Protein AF-A0A1X1TWX8-F1 (afdb_monomer)

Foldseek 3Di:
DDDDDDDDDDKDKDQAQAKDWDADPVGDIDIDHGRWMWIDDPNDIDTDHNVRCVVPDDDPDD

Radius of gyration: 13.65 Å; Cα contacts (8 Å, |Δi|>4): 79; chains: 1; bounding box: 35×21×48 Å

Structure (mmCIF, N/CA/C/O backbone):
data_AF-A0A1X1TWX8-F1
#
_entry.id   AF-A0A1X1TWX8-F1
#
loop_
_atom_site.group_PDB
_atom_site.id
_atom_site.type_symbol
_atom_site.label_atom_id
_atom_site.label_alt_id
_atom_site.label_comp_id
_atom_site.label_asym_id
_atom_site.label_entity_id
_atom_site.label_seq_id
_atom_site.pdbx_PDB_ins_code
_atom_site.Cartn_x
_atom_site.Cartn_y
_atom_site.Cartn_z
_atom_site.occupancy
_atom_site.B_iso_or_equiv
_atom_site.auth_seq_id
_atom_site.auth_comp_id
_atom_site.aut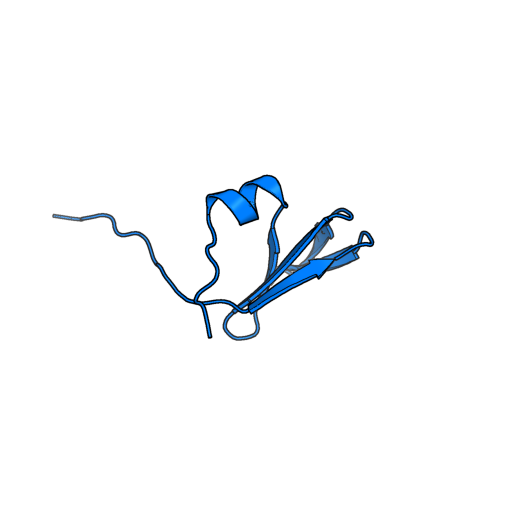h_asym_id
_atom_site.auth_atom_id
_atom_site.pdbx_PDB_model_num
ATOM 1 N N . MET A 1 1 ? 1.628 -5.607 33.735 1.00 79.00 1 MET A N 1
ATOM 2 C CA . MET A 1 1 ? 1.267 -6.760 32.880 1.00 79.00 1 MET A CA 1
ATOM 3 C C . MET A 1 1 ? 1.088 -6.215 31.472 1.00 79.00 1 MET A C 1
ATOM 5 O O . MET A 1 1 ? 0.456 -5.173 31.349 1.00 79.00 1 MET A O 1
ATOM 9 N N . TRP A 1 2 ? 1.709 -6.816 30.459 1.00 87.94 2 TRP A N 1
ATOM 10 C CA . TRP A 1 2 ? 1.652 -6.317 29.077 1.00 87.94 2 TRP A CA 1
ATOM 11 C C . TRP A 1 2 ? 0.437 -6.896 28.339 1.00 87.94 2 TRP A C 1
ATOM 13 O O . TRP A 1 2 ? 0.040 -8.023 28.626 1.00 87.94 2 TRP A O 1
ATOM 23 N N . GLN A 1 3 ? -0.146 -6.125 27.416 1.00 93.81 3 GLN A N 1
ATOM 24 C CA . GLN A 1 3 ? -1.268 -6.530 26.558 1.00 93.81 3 GLN A CA 1
ATOM 25 C C . GLN A 1 3 ? -0.950 -6.210 25.094 1.00 93.81 3 GLN A C 1
ATOM 27 O O . GLN A 1 3 ? -0.221 -5.255 24.816 1.00 93.81 3 GLN A O 1
ATOM 32 N N . THR A 1 4 ? -1.507 -6.997 24.175 1.00 93.88 4 THR A N 1
ATOM 33 C CA . THR A 1 4 ? -1.312 -6.849 22.728 1.00 93.88 4 THR A CA 1
ATOM 34 C C . THR A 1 4 ? -2.511 -6.154 22.102 1.00 93.88 4 THR A C 1
ATOM 36 O O . THR A 1 4 ? -3.654 -6.477 22.415 1.00 93.88 4 THR A O 1
ATOM 39 N N . PHE A 1 5 ? -2.237 -5.234 21.182 1.00 91.00 5 PHE A N 1
ATOM 40 C CA . PHE A 1 5 ? -3.244 -4.508 20.420 1.00 91.00 5 PHE A CA 1
ATOM 41 C C . PHE A 1 5 ? -2.888 -4.540 18.934 1.00 91.00 5 PHE A C 1
ATOM 43 O O . PHE A 1 5 ? -1.708 -4.563 18.580 1.00 91.00 5 PHE A O 1
ATOM 50 N N . THR A 1 6 ? -3.908 -4.501 18.079 1.00 89.81 6 THR A N 1
ATOM 51 C CA . THR A 1 6 ? -3.758 -4.364 16.625 1.00 89.81 6 THR A CA 1
ATOM 52 C C . THR A 1 6 ? -4.081 -2.928 16.232 1.00 89.81 6 THR A C 1
ATOM 54 O O . THR A 1 6 ? -5.134 -2.409 16.605 1.00 89.81 6 THR A O 1
ATOM 57 N N . ARG A 1 7 ? -3.186 -2.278 15.482 1.00 89.75 7 ARG A N 1
ATOM 58 C CA . ARG A 1 7 ? -3.466 -0.964 14.890 1.00 89.75 7 ARG A CA 1
ATOM 59 C C . ARG A 1 7 ? -4.474 -1.133 13.754 1.00 89.75 7 ARG A C 1
ATOM 61 O O . ARG A 1 7 ? -4.306 -2.008 12.911 1.00 89.75 7 ARG A O 1
ATOM 68 N N . VAL A 1 8 ? -5.477 -0.265 13.726 1.00 90.31 8 VAL A N 1
ATOM 69 C CA . VAL A 1 8 ? -6.399 -0.090 12.597 1.00 90.31 8 VAL A CA 1
ATOM 70 C C . VAL A 1 8 ? -6.329 1.361 12.127 1.00 90.31 8 VAL A C 1
ATOM 72 O O . VAL A 1 8 ? -6.016 2.250 12.923 1.00 90.31 8 VAL A O 1
ATOM 75 N N . GLY A 1 9 ? -6.586 1.601 10.846 1.00 93.00 9 GLY A N 1
ATOM 76 C CA . GLY A 1 9 ? -6.526 2.927 10.235 1.00 93.00 9 GLY A CA 1
ATOM 77 C C . GLY A 1 9 ? -7.037 2.906 8.797 1.00 93.00 9 GLY A C 1
ATOM 78 O O . GLY A 1 9 ? -7.263 1.833 8.236 1.00 93.00 9 GLY A O 1
ATOM 79 N N . THR A 1 10 ? -7.219 4.092 8.224 1.00 95.38 10 THR A N 1
ATOM 80 C CA . THR A 1 10 ? -7.641 4.273 6.830 1.00 95.38 10 THR A CA 1
ATOM 81 C C . THR A 1 10 ? -6.427 4.573 5.964 1.00 95.38 10 THR A C 1
ATOM 83 O O . THR A 1 10 ? -5.563 5.356 6.352 1.00 95.38 10 THR A O 1
ATOM 86 N N . VAL A 1 11 ? -6.388 3.973 4.780 1.00 96.69 11 VAL A N 1
ATOM 87 C CA . VAL A 1 11 ? -5.344 4.168 3.770 1.00 96.69 11 VAL A CA 1
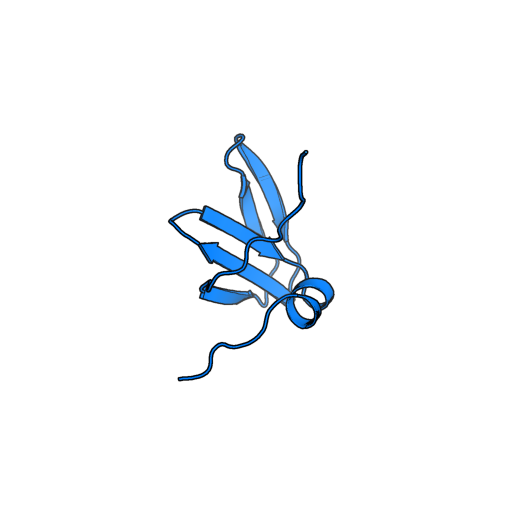ATOM 88 C C . VAL A 1 11 ? -5.991 4.514 2.435 1.00 96.69 11 VAL A C 1
ATOM 90 O O . VAL A 1 11 ? -7.173 4.229 2.234 1.00 96.69 11 VAL A O 1
ATOM 93 N N . THR A 1 12 ? -5.221 5.074 1.507 1.00 97.06 12 THR A N 1
ATOM 94 C CA . THR A 1 12 ? -5.619 5.107 0.094 1.00 97.06 12 THR A CA 1
ATOM 95 C C . THR A 1 12 ? -4.940 3.966 -0.644 1.00 97.06 12 THR A C 1
ATOM 97 O O . THR A 1 12 ? -3.796 3.612 -0.346 1.00 97.06 12 THR A O 1
ATOM 100 N N . ALA A 1 13 ? -5.646 3.356 -1.589 1.00 97.56 13 ALA A N 1
ATOM 101 C CA . ALA A 1 13 ? -5.112 2.235 -2.337 1.00 97.56 13 ALA A CA 1
ATOM 102 C C . ALA A 1 13 ? -5.626 2.225 -3.775 1.00 97.56 13 ALA A C 1
ATOM 104 O O . ALA A 1 13 ? -6.791 2.532 -4.016 1.00 97.56 13 ALA A O 1
ATOM 105 N N . ASP A 1 14 ? -4.760 1.814 -4.697 1.00 97.88 14 ASP A N 1
ATOM 106 C CA . ASP A 1 14 ? -5.080 1.638 -6.111 1.00 97.88 14 ASP A CA 1
ATOM 107 C C . ASP A 1 14 ? -4.589 0.265 -6.577 1.00 97.88 14 ASP A C 1
ATOM 109 O O . ASP A 1 14 ? -3.435 -0.105 -6.343 1.00 97.88 14 ASP A O 1
ATOM 113 N N . GLN A 1 15 ? -5.437 -0.489 -7.275 1.00 98.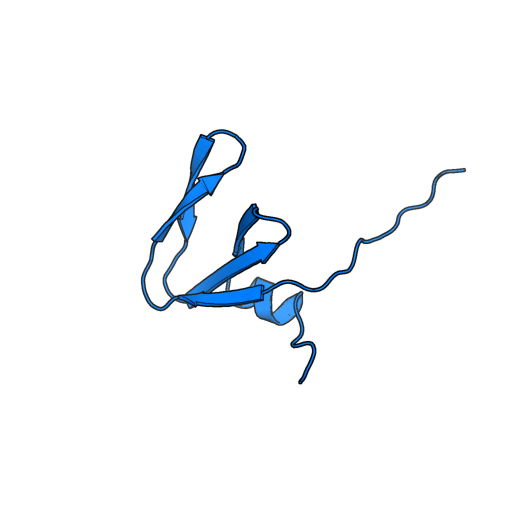25 15 GLN A N 1
ATOM 114 C CA . GLN A 1 15 ? -5.011 -1.726 -7.927 1.00 98.25 15 GLN A CA 1
ATOM 115 C C . GLN A 1 15 ? -4.295 -1.405 -9.241 1.00 98.25 15 GLN A C 1
ATOM 117 O O . GLN A 1 15 ? -4.797 -0.632 -10.060 1.00 98.25 15 GLN A O 1
ATOM 122 N N . ARG A 1 16 ? -3.122 -2.000 -9.464 1.00 98.19 16 ARG A N 1
ATOM 123 C CA . ARG A 1 16 ? -2.322 -1.78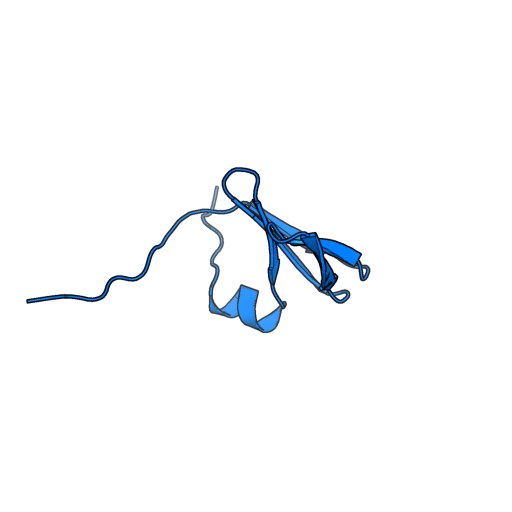3 -10.680 1.00 98.19 16 ARG A CA 1
ATOM 124 C C . ARG A 1 16 ? -2.483 -2.951 -11.647 1.00 98.19 16 ARG A C 1
ATOM 126 O O . ARG A 1 16 ? -2.481 -4.103 -11.231 1.00 98.19 16 ARG A O 1
ATOM 133 N N . SER A 1 17 ? -2.588 -2.666 -12.945 1.00 98.19 17 SER A N 1
ATOM 134 C CA . SER A 1 17 ? -2.719 -3.684 -14.000 1.00 98.19 17 SER A CA 1
ATOM 135 C C . SER A 1 17 ? -1.387 -4.169 -14.576 1.00 98.19 17 SER A C 1
ATOM 137 O O . SER A 1 17 ? -1.355 -5.202 -15.238 1.00 98.19 17 SER A O 1
ATOM 139 N N . GLU A 1 18 ? -0.286 -3.467 -14.315 1.00 98.31 18 GLU A N 1
ATOM 140 C CA . GLU A 1 18 ? 1.059 -3.832 -14.764 1.00 98.31 18 GLU A CA 1
ATOM 141 C C . GLU A 1 18 ? 1.989 -4.059 -13.568 1.00 98.31 18 GLU A C 1
ATOM 143 O O . GLU A 1 18 ? 1.821 -3.395 -12.543 1.00 98.31 18 GLU A O 1
ATOM 148 N N . PRO A 1 19 ? 2.997 -4.945 -13.689 1.00 98.31 19 PRO A N 1
ATOM 149 C CA . PRO A 1 19 ? 4.008 -5.108 -12.652 1.00 98.31 19 PRO A CA 1
ATOM 150 C C . PRO A 1 19 ? 4.824 -3.825 -12.477 1.00 98.31 19 PRO A C 1
ATOM 152 O O . PRO A 1 19 ? 5.109 -3.108 -13.442 1.00 98.31 19 PRO A O 1
ATOM 155 N N . TRP A 1 20 ? 5.255 -3.553 -11.248 1.00 98.56 20 TRP A N 1
ATOM 156 C CA . TRP A 1 20 ? 6.058 -2.372 -10.939 1.00 98.56 20 TRP A CA 1
ATOM 157 C C . TRP A 1 20 ? 7.068 -2.629 -9.825 1.00 98.56 20 TRP A C 1
ATOM 159 O O . TRP A 1 20 ? 7.027 -3.636 -9.114 1.00 98.56 20 TRP A O 1
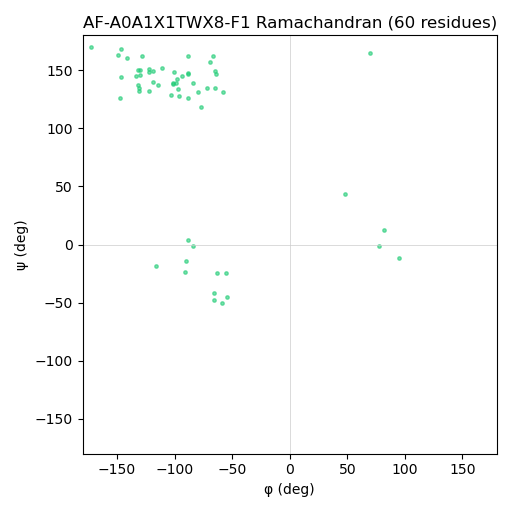ATOM 169 N N . THR A 1 21 ? 7.990 -1.681 -9.672 1.00 98.06 21 THR A N 1
ATOM 170 C CA . THR A 1 21 ? 8.965 -1.670 -8.582 1.00 98.06 21 THR A CA 1
ATOM 171 C C . THR A 1 21 ? 8.862 -0.400 -7.759 1.00 98.06 21 THR A C 1
ATOM 173 O O . THR A 1 21 ? 8.577 0.669 -8.299 1.00 98.06 21 THR A O 1
ATOM 176 N N . TRP A 1 22 ? 9.161 -0.499 -6.468 1.00 96.62 22 TRP A N 1
ATOM 177 C CA . TRP A 1 22 ? 9.237 0.640 -5.551 1.00 96.62 22 TRP A CA 1
ATOM 178 C C . TRP A 1 22 ? 10.404 0.465 -4.571 1.00 96.62 22 TRP A C 1
ATOM 180 O O . TRP A 1 22 ? 10.917 -0.642 -4.413 1.00 96.62 22 TRP A O 1
ATOM 190 N N . GLN A 1 23 ? 10.867 1.550 -3.945 1.00 96.94 23 GLN A N 1
ATOM 191 C CA . GLN A 1 23 ? 11.936 1.484 -2.942 1.00 96.94 23 GLN A CA 1
ATOM 192 C C . GLN A 1 23 ? 11.354 1.446 -1.532 1.00 96.94 23 GLN A C 1
ATOM 194 O O . GLN A 1 23 ? 10.562 2.315 -1.175 1.00 96.94 23 GLN A O 1
ATOM 199 N N . SER A 1 24 ? 11.769 0.467 -0.727 1.00 94.06 24 SER A N 1
ATOM 200 C CA . SER A 1 24 ? 11.460 0.448 0.703 1.00 94.06 24 SER A CA 1
ATOM 201 C C . SER A 1 24 ? 12.150 1.598 1.436 1.00 94.06 24 SER A C 1
ATOM 203 O O . SER A 1 24 ? 13.165 2.122 0.978 1.00 94.06 24 SER A O 1
ATOM 205 N N . ASP A 1 25 ? 11.679 1.908 2.646 1.00 91.44 25 ASP A N 1
ATOM 206 C CA . ASP A 1 25 ? 12.336 2.870 3.547 1.00 91.44 25 ASP A CA 1
ATOM 207 C C . ASP A 1 25 ? 13.811 2.507 3.834 1.00 91.44 25 ASP A C 1
ATOM 209 O O . ASP A 1 25 ? 14.622 3.370 4.161 1.00 91.44 25 ASP A O 1
ATOM 213 N N . SER A 1 26 ? 14.179 1.226 3.701 1.00 93.94 26 SER A N 1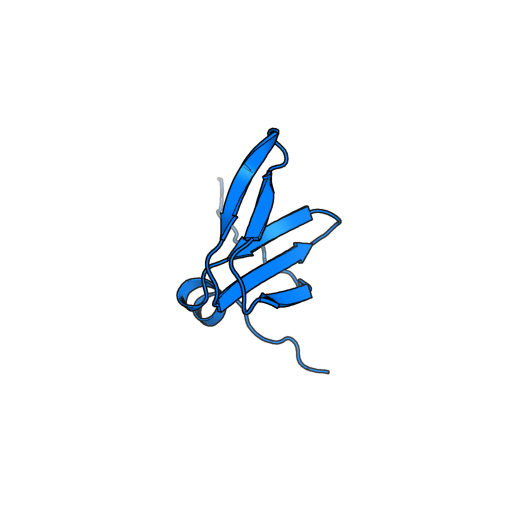
ATOM 214 C CA . SER A 1 26 ? 15.553 0.732 3.857 1.00 93.94 26 SER A CA 1
ATOM 215 C C . SER A 1 26 ? 16.379 0.763 2.561 1.00 93.94 26 SER A C 1
ATOM 217 O O . SER A 1 26 ? 17.511 0.284 2.553 1.00 93.94 26 SER A O 1
ATOM 219 N N . GLY A 1 27 ? 15.828 1.286 1.462 1.00 95.31 27 GLY A N 1
ATOM 220 C CA . GLY A 1 27 ? 16.492 1.404 0.161 1.00 95.31 27 GLY A CA 1
ATOM 221 C C . GLY A 1 27 ? 16.481 0.130 -0.688 1.00 95.31 27 GLY A C 1
ATOM 222 O O . GLY A 1 27 ? 17.216 0.045 -1.671 1.00 95.31 27 GLY A O 1
ATOM 223 N N . HIS A 1 28 ? 15.680 -0.879 -0.336 1.00 96.44 28 HIS A N 1
ATOM 224 C CA . HIS A 1 28 ? 15.583 -2.105 -1.130 1.00 96.44 28 HIS A CA 1
ATOM 225 C C . HIS A 1 28 ? 14.589 -1.918 -2.273 1.00 96.44 28 HIS A C 1
ATOM 227 O O . HIS A 1 28 ? 13.514 -1.357 -2.079 1.00 96.44 28 HIS A O 1
ATOM 233 N N . THR A 1 29 ? 14.927 -2.428 -3.459 1.00 97.50 29 THR A N 1
ATOM 234 C CA . THR A 1 29 ? 13.964 -2.495 -4.565 1.00 97.50 29 THR A CA 1
ATOM 235 C C . THR A 1 29 ? 13.005 -3.651 -4.317 1.00 97.50 29 THR A C 1
ATOM 237 O O . THR A 1 29 ? 13.415 -4.807 -4.228 1.00 97.50 29 THR A O 1
ATOM 240 N N . MET A 1 30 ? 11.731 -3.315 -4.188 1.00 97.69 30 MET A N 1
ATOM 241 C CA . MET A 1 30 ? 10.620 -4.240 -4.033 1.00 97.69 30 MET A CA 1
ATOM 242 C C . MET A 1 30 ? 9.922 -4.409 -5.379 1.00 97.69 30 MET A C 1
ATOM 244 O O . MET A 1 30 ? 9.880 -3.476 -6.181 1.00 97.69 30 MET A O 1
ATOM 248 N N . HIS A 1 31 ? 9.364 -5.593 -5.608 1.00 98.19 31 HIS A N 1
ATOM 249 C CA . HIS A 1 31 ? 8.655 -5.951 -6.832 1.00 98.19 31 HIS A CA 1
ATOM 250 C C . HIS A 1 31 ? 7.210 -6.307 -6.495 1.00 98.19 31 HIS A C 1
ATOM 252 O O . HIS A 1 31 ? 6.960 -6.961 -5.479 1.00 98.19 31 HIS A O 1
ATOM 258 N N . ALA A 1 32 ? 6.288 -5.876 -7.344 1.00 98.31 32 ALA A N 1
ATOM 259 C CA . ALA A 1 32 ? 4.873 -6.198 -7.265 1.00 98.31 32 ALA A CA 1
ATOM 260 C C . ALA A 1 32 ? 4.380 -6.684 -8.628 1.00 98.31 32 ALA A C 1
ATOM 262 O O . ALA A 1 32 ? 4.859 -6.221 -9.673 1.00 98.31 32 ALA A O 1
ATOM 263 N N . ASP A 1 33 ? 3.443 -7.622 -8.602 1.00 98.69 33 ASP A N 1
ATOM 264 C CA . ASP A 1 33 ? 2.876 -8.225 -9.800 1.00 98.69 33 ASP A CA 1
ATOM 265 C C . ASP A 1 33 ? 1.668 -7.423 -10.305 1.00 98.69 33 ASP A C 1
ATOM 267 O O . ASP A 1 33 ? 1.067 -6.619 -9.592 1.00 98.69 33 ASP A O 1
ATOM 271 N N . ALA A 1 34 ? 1.287 -7.649 -11.563 1.00 98.50 34 ALA A N 1
ATOM 272 C CA . ALA A 1 34 ? 0.015 -7.151 -12.075 1.00 98.50 34 ALA A CA 1
ATOM 273 C C . ALA A 1 34 ? -1.148 -7.696 -11.228 1.00 98.50 34 ALA A C 1
ATOM 275 O O . ALA A 1 34 ? -1.244 -8.901 -10.994 1.00 98.50 34 ALA A O 1
ATOM 276 N N . GLY A 1 35 ? -2.050 -6.813 -10.808 1.00 98.44 35 GLY A N 1
ATOM 277 C CA . GLY A 1 35 ? -3.155 -7.120 -9.903 1.00 98.44 35 GLY A CA 1
ATOM 278 C C . GLY A 1 35 ? -2.850 -6.834 -8.433 1.00 98.44 35 GLY A C 1
ATOM 279 O O . GLY A 1 35 ? -3.786 -6.795 -7.635 1.00 98.44 35 GLY A O 1
ATOM 280 N N . ASP A 1 36 ? -1.596 -6.573 -8.062 1.00 98.69 36 ASP A N 1
ATOM 281 C CA . ASP A 1 36 ? -1.283 -6.112 -6.713 1.00 98.69 36 ASP A CA 1
ATOM 282 C C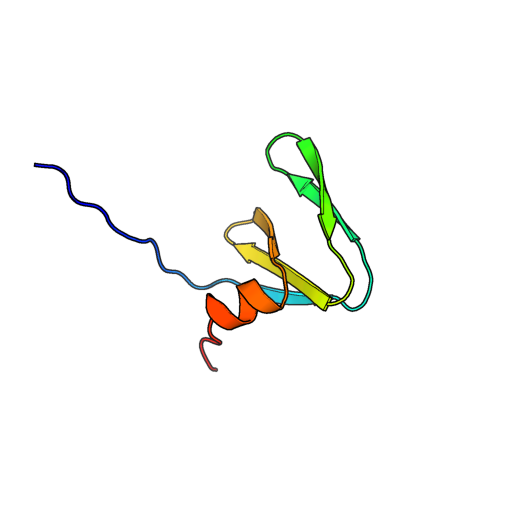 . ASP A 1 36 ? -1.801 -4.680 -6.490 1.00 98.69 36 ASP A C 1
ATOM 284 O O . ASP A 1 36 ? -1.995 -3.877 -7.412 1.00 98.69 36 ASP A O 1
ATOM 288 N N . TRP A 1 37 ? -2.001 -4.351 -5.221 1.00 98.62 37 TRP A N 1
ATOM 289 C CA . TRP A 1 37 ? -2.444 -3.043 -4.768 1.00 98.62 37 TRP A CA 1
ATOM 290 C C . TRP A 1 37 ? -1.251 -2.206 -4.335 1.00 98.62 37 TRP A C 1
ATOM 292 O O . TRP A 1 37 ? -0.407 -2.675 -3.570 1.00 98.62 37 TRP A O 1
ATOM 302 N N . VAL A 1 38 ? -1.198 -0.952 -4.777 1.00 98.19 38 VAL A N 1
ATOM 303 C CA . VAL A 1 38 ? -0.352 0.062 -4.149 1.00 98.19 38 VAL A CA 1
ATOM 304 C C . VAL A 1 38 ? -1.141 0.720 -3.025 1.00 98.19 38 VAL A C 1
ATOM 306 O O . VAL A 1 38 ? -2.251 1.192 -3.246 1.00 98.19 38 VAL A O 1
ATOM 309 N N . VAL A 1 39 ? -0.576 0.743 -1.822 1.00 97.69 39 VAL A N 1
ATOM 310 C CA . VAL A 1 39 ? -1.182 1.344 -0.630 1.00 97.69 39 VAL A CA 1
ATOM 311 C C . VAL A 1 39 ? -0.345 2.531 -0.183 1.00 97.69 39 VAL A C 1
ATOM 313 O O . VAL A 1 39 ? 0.884 2.433 -0.151 1.00 97.69 39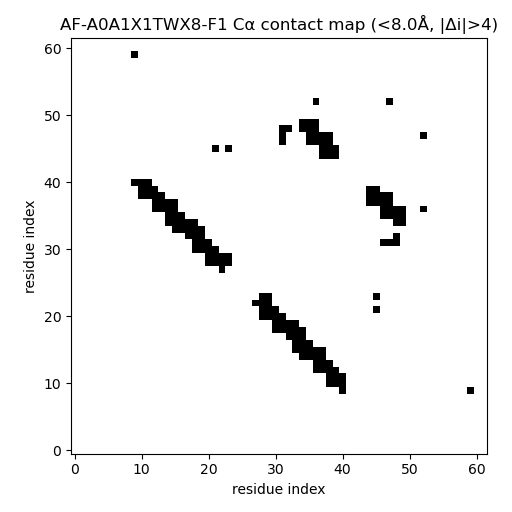 VAL A O 1
ATOM 316 N N . HIS A 1 40 ? -1.010 3.627 0.182 1.00 96.75 40 HIS A N 1
ATOM 317 C CA . HIS A 1 40 ? -0.380 4.833 0.701 1.00 96.75 40 HIS A CA 1
ATOM 318 C C . HIS A 1 40 ? -0.923 5.196 2.090 1.00 96.75 40 HIS A C 1
ATOM 320 O O . HIS A 1 40 ? -2.134 5.255 2.317 1.00 96.75 40 HIS A O 1
ATOM 326 N N . GLU A 1 41 ? -0.009 5.487 3.015 1.00 95.06 41 GLU A N 1
ATOM 327 C CA . GLU A 1 41 ? -0.302 5.998 4.360 1.00 95.06 41 GLU A CA 1
ATOM 328 C C . GLU A 1 41 ? 0.836 6.925 4.795 1.00 95.06 41 GLU A C 1
ATOM 330 O O . GLU A 1 41 ? 1.996 6.523 4.758 1.00 95.06 41 GLU A O 1
ATOM 335 N N . ASP A 1 42 ? 0.528 8.161 5.198 1.00 92.00 42 ASP A N 1
ATOM 336 C CA . ASP A 1 42 ? 1.495 9.115 5.770 1.00 92.00 42 ASP A CA 1
ATOM 337 C C . ASP A 1 42 ? 2.813 9.252 4.976 1.00 92.00 42 ASP A C 1
ATOM 339 O O . ASP A 1 42 ? 3.914 9.272 5.529 1.00 92.00 42 ASP A O 1
ATOM 343 N N . GLY A 1 43 ? 2.709 9.322 3.644 1.00 89.94 43 GLY A N 1
ATOM 344 C CA . GLY A 1 43 ? 3.859 9.451 2.739 1.00 89.94 43 GLY A CA 1
ATOM 345 C C . GLY A 1 43 ? 4.641 8.154 2.504 1.00 89.94 43 GLY A C 1
ATOM 346 O O . GLY A 1 43 ? 5.587 8.148 1.717 1.00 89.94 43 GLY A O 1
ATOM 347 N N . LYS A 1 44 ? 4.239 7.050 3.134 1.00 92.44 44 LYS A N 1
ATOM 348 C CA . LYS A 1 44 ? 4.753 5.710 2.855 1.00 92.44 44 LYS A CA 1
ATOM 349 C C . LYS A 1 44 ? 3.943 5.056 1.758 1.00 92.44 44 LYS A C 1
ATOM 351 O O . LYS A 1 44 ? 2.739 5.271 1.654 1.00 92.44 44 LYS A O 1
ATOM 356 N N . THR A 1 45 ? 4.621 4.240 0.964 1.00 95.31 45 THR A N 1
ATOM 357 C CA . THR A 1 45 ? 4.016 3.458 -0.113 1.00 95.31 45 THR A CA 1
ATOM 358 C C . THR A 1 45 ? 4.494 2.025 -0.006 1.00 95.31 45 THR A C 1
ATOM 360 O O . THR A 1 45 ? 5.678 1.802 0.236 1.00 95.31 45 THR A O 1
ATOM 363 N N . TRP A 1 46 ? 3.601 1.059 -0.188 1.00 97.44 46 TRP A N 1
ATOM 364 C CA . TRP A 1 46 ? 3.973 -0.350 -0.285 1.00 97.44 46 TRP A CA 1
ATOM 365 C C . TRP A 1 46 ? 3.008 -1.116 -1.183 1.00 97.44 46 TRP A C 1
ATOM 367 O O . TRP A 1 46 ? 1.910 -0.647 -1.480 1.00 97.44 46 TRP A O 1
ATOM 377 N N . SER A 1 47 ? 3.429 -2.300 -1.624 1.00 98.19 47 SER A N 1
ATOM 378 C CA . SER A 1 47 ? 2.566 -3.225 -2.351 1.00 98.19 47 SER A CA 1
ATOM 379 C C . SER A 1 47 ? 1.912 -4.245 -1.419 1.00 98.19 47 SER A C 1
ATOM 381 O O . SER A 1 47 ? 2.523 -4.711 -0.453 1.00 98.19 47 SER A O 1
ATOM 383 N N . VAL A 1 48 ? 0.672 -4.616 -1.728 1.00 98.25 48 VAL A N 1
ATOM 384 C CA . VAL A 1 48 ? -0.069 -5.707 -1.084 1.00 98.25 48 VAL A CA 1
ATOM 385 C C . VAL A 1 48 ? -0.657 -6.592 -2.175 1.00 98.25 48 VAL A C 1
ATOM 387 O O . VAL A 1 48 ? -1.234 -6.088 -3.135 1.00 98.25 48 VAL A O 1
ATOM 390 N N . ARG A 1 49 ? -0.532 -7.912 -2.025 1.00 98.50 49 ARG A N 1
ATOM 391 C CA . ARG A 1 49 ? -1.140 -8.858 -2.967 1.00 98.50 49 ARG A CA 1
ATOM 392 C C . ARG A 1 49 ? -2.657 -8.783 -2.934 1.00 98.50 49 ARG A C 1
ATOM 394 O O . ARG A 1 49 ? -3.227 -8.524 -1.878 1.00 98.50 49 ARG A O 1
ATOM 401 N N . ASP A 1 50 ? -3.302 -9.057 -4.062 1.00 98.31 50 ASP A N 1
ATOM 402 C CA . ASP A 1 50 ? -4.763 -8.979 -4.195 1.00 98.31 50 ASP A CA 1
ATOM 403 C C . ASP A 1 50 ? -5.526 -9.812 -3.149 1.00 98.31 50 ASP A C 1
ATOM 405 O O . ASP A 1 50 ? -6.464 -9.320 -2.520 1.00 98.31 50 ASP A O 1
ATOM 409 N N . ASP A 1 51 ? -5.099 -11.055 -2.917 1.00 98.06 51 ASP A N 1
ATOM 410 C CA . ASP A 1 51 ? -5.726 -11.972 -1.962 1.00 98.06 51 ASP A CA 1
ATOM 411 C C . ASP A 1 51 ? -5.588 -11.482 -0.515 1.00 98.06 51 ASP A C 1
ATOM 413 O O . ASP A 1 51 ? -6.550 -11.517 0.256 1.00 98.06 51 ASP A O 1
ATOM 417 N N . ILE A 1 52 ? -4.409 -10.965 -0.162 1.00 97.94 52 ILE A N 1
ATOM 418 C CA . ILE A 1 52 ? -4.156 -10.360 1.147 1.00 97.94 52 ILE A CA 1
ATOM 419 C C . ILE A 1 52 ? -4.995 -9.091 1.294 1.00 97.94 52 ILE A C 1
ATOM 421 O O . ILE A 1 52 ? -5.678 -8.935 2.305 1.00 97.94 52 ILE A O 1
ATOM 425 N N . PHE A 1 53 ? -4.990 -8.214 0.286 1.00 97.88 53 PHE A N 1
ATOM 426 C CA . PHE A 1 53 ? -5.676 -6.927 0.338 1.00 97.88 53 PHE A CA 1
ATOM 427 C C . PHE A 1 53 ? -7.173 -7.113 0.594 1.00 97.88 53 PHE A C 1
ATOM 429 O O . PHE A 1 53 ? -7.712 -6.558 1.549 1.00 97.88 53 PHE A O 1
ATOM 436 N N . LYS A 1 54 ? -7.826 -7.984 -0.181 1.00 96.75 54 LYS A N 1
ATOM 437 C CA . LYS A 1 54 ? -9.258 -8.296 -0.036 1.00 96.75 54 LYS A CA 1
ATOM 438 C C . LYS A 1 54 ? -9.622 -8.940 1.302 1.00 96.75 54 LYS A C 1
ATOM 440 O O . LYS A 1 54 ? -10.775 -8.863 1.713 1.00 96.75 54 LYS A O 1
ATOM 445 N N . ASN A 1 55 ? -8.671 -9.595 1.966 1.00 97.19 55 ASN A N 1
ATOM 446 C CA . ASN A 1 55 ? -8.900 -10.258 3.247 1.00 97.19 55 ASN A CA 1
ATOM 447 C C . ASN A 1 55 ? -8.619 -9.353 4.461 1.00 97.19 55 ASN A C 1
ATOM 449 O O . ASN A 1 55 ? -9.138 -9.617 5.545 1.00 97.19 55 ASN A O 1
ATOM 453 N N . THR A 1 56 ? -7.786 -8.316 4.317 1.00 95.25 56 THR A N 1
ATOM 454 C CA . THR A 1 56 ? -7.347 -7.471 5.447 1.00 95.25 56 THR A CA 1
ATOM 455 C C . THR A 1 56 ? -7.799 -6.018 5.366 1.00 95.25 56 THR A C 1
ATOM 457 O O . THR A 1 56 ? -7.779 -5.334 6.388 1.00 95.25 56 THR A O 1
ATOM 460 N N . TYR A 1 57 ? -8.193 -5.538 4.187 1.00 96.00 57 TYR A N 1
ATOM 461 C CA . TYR A 1 57 ? -8.692 -4.182 3.973 1.00 96.00 57 TYR A CA 1
ATOM 462 C C . TYR A 1 57 ? -10.181 -4.209 3.648 1.00 96.00 57 TYR A C 1
ATOM 464 O O . TYR A 1 57 ? -10.712 -5.172 3.100 1.00 96.00 57 TYR A O 1
ATOM 472 N N . GLN A 1 58 ? -10.849 -3.117 3.992 1.00 94.94 58 GLN A N 1
ATOM 473 C CA . GLN A 1 58 ? -12.239 -2.874 3.646 1.00 94.94 58 GLN A CA 1
ATOM 474 C C . GLN A 1 58 ? -12.363 -1.449 3.121 1.00 94.94 58 GLN A C 1
ATOM 476 O O . GLN A 1 58 ? -11.657 -0.550 3.585 1.00 94.94 58 GLN A O 1
ATOM 481 N N . GLU A 1 59 ? -13.254 -1.253 2.159 1.00 93.25 59 GLU A N 1
ATOM 482 C CA . GLU A 1 59 ? -13.617 0.079 1.696 1.00 93.25 59 GLU A CA 1
ATOM 483 C C . GLU A 1 59 ? -14.313 0.837 2.833 1.00 93.25 59 GLU A C 1
ATOM 485 O O . GLU A 1 59 ? -15.170 0.286 3.524 1.00 93.25 59 GLU A O 1
ATOM 490 N N . VAL A 1 60 ? -13.930 2.094 3.048 1.00 90.25 60 VAL A N 1
ATOM 491 C CA . VAL A 1 60 ? -14.499 2.928 4.120 1.00 90.25 60 VAL A CA 1
ATOM 492 C C . VAL A 1 60 ? -15.816 3.616 3.733 1.00 90.25 60 VAL A C 1
ATOM 494 O O . VAL A 1 60 ? -16.426 4.246 4.591 1.00 90.25 60 VAL A O 1
ATOM 497 N N . GLY A 1 61 ? -16.299 3.422 2.500 1.00 77.38 61 GLY A N 1
ATOM 498 C CA . GLY A 1 61 ? -17.477 4.103 1.957 1.00 77.38 61 GLY A CA 1
ATOM 499 C C . GLY A 1 61 ? -17.239 5.599 1.708 1.00 77.38 61 GLY A C 1
ATOM 500 O O . GLY A 1 61 ? -16.253 6.163 2.186 1.00 77.38 61 GLY A O 1
ATOM 501 N N . GLU A 1 62 ? -18.133 6.224 0.935 1.00 57.91 62 GLU A N 1
ATOM 502 C CA . GLU A 1 62 ? -18.218 7.690 0.781 1.00 57.91 62 GLU A CA 1
ATOM 503 C C . GLU A 1 62 ? -18.943 8.363 1.957 1.00 57.91 62 GLU A C 1
ATOM 505 O O . GLU A 1 62 ? -19.951 7.797 2.448 1.00 57.91 62 GLU A O 1
#

Mean predicted aligned error: 3.53 Å

pLDDT: mean 94.7, std 6.32, range [57.91, 98.69]

Solvent-accessible surface area (backbone atoms only — not comparable to full-atom values): 4130 Å² total; per-residue (Å²): 135,91,84,90,82,82,91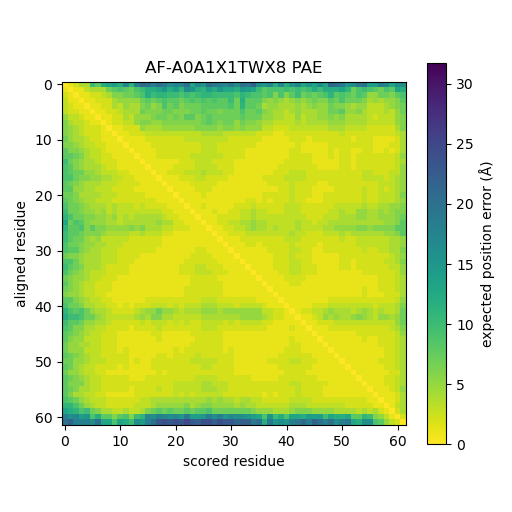,82,84,87,69,52,73,46,75,34,83,59,61,50,74,50,66,45,100,86,68,44,83,43,78,43,54,54,53,22,28,43,37,39,51,97,93,43,70,49,75,40,50,49,72,58,40,69,72,76,54,75,85,86,73,135

Organism: Mycobacterium florentinum (NCBI:txid292462)

Secondary structure (DSSP, 8-state):
-----------EEEE-SS-EEEE-TTSPEEEE-TTPEEEEETTEEEEE-HHHHHHH------

Sequence (62 aa):
MWQTFTRVGTVTADQRSEPWTWQSDSGHTMHADAGDWVVHEDGKTWSVRDDIFKNTYQEVGE

Nearest PDB structures (foldseek):
  2c5q-assembly1_C  TM=5.718E-01  e=3.168E+00  Saccharomyces cerevisiae
  6k7t-assembly1_A  TM=4.224E-01  e=3.578E+00  Pteropus alecto
  8env-assembly1_I  TM=3.491E-01  e=3.578E+00  Pseudomonas phage vB_PaeM_E217
  3x2y-assembly1_C  TM=3.636E-01  e=4.294E+00  Thermotoga maritima MSB8
  3x2z-assembly1_C  TM=3.640E-01  e=5.154E+00  Thermotoga maritima MSB8